Protein AF-A0AAN8CN29-F1 (afdb_monomer_lite)

Foldseek 3Di:
DPPDDDDDDDPPDPVVVVVVVVCVVCVVVVVNVVCVVCVVCCCVVVPDLVVDQDALVVVVVPDDADDPPPPVPPDPDDPVLSVVLVVLVSVCSNPDDSVLNSLLQQFDDPVVVSDDDADSPDPDSVVSNVVSVVRSVPPPDDPDPD

Structure (mmCIF, N/CA/C/O backbone):
data_AF-A0AAN8CN29-F1
#
_entry.id   AF-A0AAN8CN29-F1
#
loop_
_atom_site.group_PDB
_atom_site.id
_atom_site.type_symbol
_atom_site.label_atom_id
_atom_site.label_alt_id
_atom_site.label_comp_id
_atom_site.label_asym_id
_atom_site.label_entity_id
_atom_site.label_seq_id
_atom_site.pdbx_PDB_ins_code
_atom_site.Cartn_x
_atom_site.Cartn_y
_atom_site.Cartn_z
_atom_site.occupancy
_atom_site.B_iso_or_equiv
_atom_site.auth_seq_id
_atom_site.auth_comp_id
_atom_site.auth_asym_id
_atom_site.auth_atom_id
_atom_site.pdbx_PDB_model_num
ATOM 1 N N . MET A 1 1 ? -19.596 -10.983 19.991 1.00 37.12 1 MET A N 1
ATOM 2 C CA . MET A 1 1 ? -18.125 -10.847 19.898 1.00 37.12 1 MET A CA 1
ATOM 3 C C . MET A 1 1 ? -17.535 -10.838 21.300 1.00 37.12 1 MET A C 1
ATOM 5 O O . MET A 1 1 ? -17.652 -9.850 22.012 1.00 37.12 1 MET A O 1
ATOM 9 N N . ALA A 1 2 ? -16.979 -11.973 21.717 1.00 40.22 2 ALA A N 1
ATOM 10 C CA . ALA A 1 2 ? -16.449 -12.216 23.054 1.00 40.22 2 ALA A CA 1
ATOM 11 C C . ALA A 1 2 ? -14.965 -11.824 23.139 1.00 40.22 2 ALA A C 1
ATOM 13 O O . ALA A 1 2 ? -14.101 -12.690 23.153 1.00 40.22 2 ALA A O 1
ATOM 14 N N . PHE A 1 3 ? -14.655 -10.525 23.173 1.00 42.78 3 PHE A N 1
ATOM 15 C CA . PHE A 1 3 ? -13.258 -10.081 23.316 1.00 42.78 3 PHE A CA 1
ATOM 16 C C . PHE A 1 3 ? -12.831 -9.733 24.746 1.00 42.78 3 PHE A C 1
ATOM 18 O O . PHE A 1 3 ? -11.672 -9.396 24.953 1.00 42.78 3 PHE A O 1
ATOM 25 N N . LEU A 1 4 ? -13.708 -9.847 25.751 1.00 49.03 4 LEU A N 1
ATOM 26 C CA . LEU A 1 4 ? -13.351 -9.552 27.148 1.00 49.03 4 LEU A CA 1
ATOM 27 C C . LEU A 1 4 ? -14.098 -10.434 28.169 1.00 49.03 4 LEU A C 1
ATOM 29 O O . LEU A 1 4 ? -14.540 -9.933 29.202 1.00 49.03 4 LEU A O 1
ATOM 33 N N . GLN A 1 5 ? -14.249 -11.740 27.923 1.00 45.16 5 GLN A N 1
ATOM 34 C CA . GLN A 1 5 ? -14.699 -12.656 28.981 1.00 45.16 5 GLN A CA 1
ATOM 35 C C . GLN A 1 5 ? -13.486 -13.358 29.611 1.00 45.16 5 GLN A C 1
ATOM 37 O O . GLN A 1 5 ? -12.790 -14.120 28.954 1.00 45.16 5 GLN A O 1
ATOM 42 N N . ASN A 1 6 ? -13.243 -13.020 30.881 1.00 52.53 6 ASN A N 1
ATOM 43 C CA . ASN A 1 6 ? -12.412 -13.683 31.891 1.00 52.53 6 ASN A CA 1
ATOM 44 C C . ASN A 1 6 ? -11.545 -14.879 31.450 1.00 52.53 6 ASN A C 1
ATOM 46 O O . ASN A 1 6 ? -12.058 -15.972 31.243 1.00 52.53 6 ASN A O 1
ATOM 50 N N . SER A 1 7 ? -10.221 -14.729 31.564 1.00 39.28 7 SER A N 1
ATOM 51 C CA . SER A 1 7 ? -9.359 -15.854 31.947 1.00 39.28 7 SER A CA 1
ATOM 52 C C . SER A 1 7 ? -8.495 -15.464 33.138 1.00 39.28 7 SER A C 1
ATOM 54 O O . SER A 1 7 ? -8.001 -14.339 33.219 1.00 39.28 7 SER A O 1
ATOM 56 N N . ALA A 1 8 ? -8.440 -16.348 34.131 1.00 54.53 8 ALA A N 1
ATOM 57 C CA . ALA A 1 8 ? -7.734 -16.217 35.392 1.00 54.53 8 ALA A CA 1
ATOM 58 C C . ALA A 1 8 ? -6.431 -16.989 35.373 1.00 54.53 8 ALA A C 1
ATOM 60 O O . ALA A 1 8 ? -6.470 -18.198 35.490 1.00 54.53 8 ALA A O 1
ATOM 61 N N . ASP A 1 9 ? -5.309 -16.266 35.291 1.00 45.69 9 ASP A N 1
ATOM 62 C CA . ASP A 1 9 ? -4.054 -16.706 35.893 1.00 45.69 9 ASP A CA 1
ATOM 63 C C . ASP A 1 9 ? -3.090 -15.521 36.138 1.00 45.69 9 ASP A C 1
ATOM 65 O O . ASP A 1 9 ? -3.242 -14.453 35.540 1.00 45.69 9 ASP A O 1
ATOM 69 N N . GLY A 1 10 ? -2.173 -15.677 37.092 1.00 44.81 10 GLY A N 1
ATOM 70 C CA . GLY A 1 10 ? -1.495 -14.685 37.952 1.00 44.81 10 GLY A CA 1
ATOM 71 C C . GLY A 1 10 ? -0.702 -13.484 37.386 1.00 44.81 10 GLY A C 1
ATOM 72 O O . GLY A 1 10 ? 0.142 -12.956 38.101 1.00 44.81 10 GLY A O 1
ATOM 73 N N . GLY A 1 11 ? -0.980 -12.964 36.182 1.00 50.53 11 GLY A N 1
ATOM 74 C CA . GLY A 1 11 ? -0.356 -11.742 35.611 1.00 50.53 11 GLY A CA 1
ATOM 75 C C . GLY A 1 11 ? -1.227 -10.464 35.632 1.00 50.53 11 GLY A C 1
ATOM 76 O O .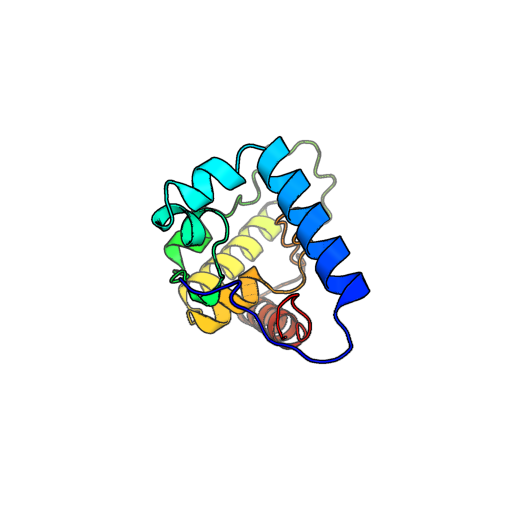 GLY A 1 11 ? -0.878 -9.430 35.060 1.00 50.53 11 GLY A O 1
ATOM 77 N N . LYS A 1 12 ? -2.406 -10.521 36.263 1.00 58.88 12 LYS A N 1
ATOM 78 C CA . LYS A 1 12 ? -3.576 -9.658 35.990 1.00 58.88 12 LYS A CA 1
ATOM 79 C C . LYS A 1 12 ? -3.517 -8.181 36.397 1.00 58.88 12 LYS A C 1
ATOM 81 O O . LYS A 1 12 ? -4.315 -7.397 35.885 1.00 58.88 12 LYS A O 1
ATOM 86 N N . GLY A 1 13 ? -2.640 -7.762 37.308 1.00 66.12 13 GLY A N 1
ATOM 87 C CA . GLY A 1 13 ? -2.698 -6.406 37.881 1.00 66.12 13 GLY A CA 1
ATOM 88 C C . GLY A 1 13 ? -2.371 -5.289 36.880 1.00 66.12 13 GLY A C 1
ATOM 89 O O . GLY A 1 13 ? -3.097 -4.297 36.790 1.00 66.12 13 GLY A O 1
ATOM 90 N N . ARG A 1 14 ? -1.291 -5.455 36.106 1.00 76.81 14 ARG A N 1
ATOM 91 C CA . ARG A 1 14 ? -0.783 -4.439 35.168 1.00 76.81 14 ARG A CA 1
ATOM 92 C C . ARG A 1 14 ? -1.643 -4.345 33.909 1.00 76.81 14 ARG A C 1
ATOM 94 O O . ARG A 1 14 ? -2.100 -3.254 33.574 1.00 76.81 14 ARG A O 1
ATOM 101 N N . THR A 1 15 ? -1.952 -5.483 33.293 1.00 85.12 15 THR A N 1
ATOM 102 C CA . THR A 1 15 ? -2.806 -5.556 32.099 1.00 85.12 15 THR A CA 1
ATOM 103 C C . THR A 1 15 ? -4.205 -5.009 32.377 1.00 85.12 15 THR A C 1
ATOM 105 O O . THR A 1 15 ? -4.736 -4.236 31.588 1.00 85.12 15 THR A O 1
ATOM 108 N N . MET A 1 16 ? -4.788 -5.300 33.546 1.00 82.19 16 MET A N 1
ATOM 109 C CA . MET A 1 16 ? -6.101 -4.761 33.917 1.00 82.19 16 MET A CA 1
ATOM 110 C C . MET A 1 16 ? -6.085 -3.235 34.084 1.00 82.19 16 MET A C 1
ATOM 112 O O . MET A 1 16 ? -7.039 -2.560 33.695 1.00 82.19 16 MET A O 1
ATOM 116 N N . ARG A 1 17 ? -5.005 -2.664 34.639 1.00 85.31 17 ARG A N 1
ATOM 117 C CA . ARG A 1 17 ? -4.836 -1.203 34.716 1.00 85.31 17 ARG A CA 1
ATOM 118 C C . ARG A 1 17 ? -4.710 -0.586 33.320 1.00 85.31 17 ARG A C 1
ATOM 120 O O . ARG A 1 17 ? -5.363 0.419 33.062 1.00 85.31 17 ARG A O 1
ATOM 127 N N . GLN A 1 18 ? -3.949 -1.210 32.418 1.00 89.00 18 GLN A N 1
ATOM 128 C CA . GLN A 1 18 ? -3.807 -0.763 31.025 1.00 89.00 18 GLN A CA 1
ATOM 129 C C . GLN A 1 18 ? -5.143 -0.809 30.273 1.00 89.00 18 GLN A C 1
ATOM 131 O O . GLN A 1 18 ? -5.533 0.183 29.666 1.00 89.00 18 GLN A O 1
ATOM 136 N N . ILE A 1 19 ? -5.902 -1.902 30.396 1.00 88.25 19 ILE A N 1
ATOM 137 C CA . ILE A 1 19 ? -7.236 -2.032 29.789 1.00 88.25 19 ILE A CA 1
ATOM 138 C C . ILE A 1 19 ? -8.181 -0.940 30.306 1.00 88.25 19 ILE A C 1
ATOM 140 O O . ILE A 1 19 ? -8.913 -0.331 29.527 1.00 88.25 19 ILE A O 1
ATOM 144 N N . LYS A 1 20 ? -8.157 -0.653 31.615 1.00 89.62 20 LYS A N 1
ATOM 145 C CA . LYS A 1 20 ? -8.960 0.433 32.198 1.00 89.62 20 LYS A CA 1
ATOM 146 C C . LYS A 1 20 ? -8.585 1.800 31.619 1.00 89.62 20 LYS A C 1
ATOM 148 O O . LYS A 1 20 ? -9.490 2.578 31.333 1.00 89.62 20 LYS A O 1
ATOM 153 N N . GLN A 1 21 ? -7.294 2.074 31.421 1.00 91.12 21 GLN A N 1
ATOM 154 C CA . GLN A 1 21 ? -6.823 3.328 30.821 1.00 91.12 21 GLN A CA 1
ATOM 155 C C . GLN A 1 21 ? -7.223 3.453 29.347 1.00 91.12 21 GLN A C 1
ATOM 157 O O . GLN A 1 21 ? -7.799 4.466 28.965 1.00 91.12 21 GLN A O 1
ATOM 162 N N . ILE A 1 22 ? -7.040 2.400 28.544 1.00 90.00 22 ILE A N 1
ATOM 163 C CA . ILE A 1 22 ? -7.478 2.379 27.138 1.00 90.00 22 ILE A CA 1
ATOM 164 C C . ILE A 1 22 ? -8.989 2.622 27.047 1.00 90.00 22 ILE A C 1
ATOM 166 O O . ILE A 1 22 ? -9.449 3.457 26.272 1.00 90.00 22 ILE A O 1
ATOM 170 N N . ARG A 1 23 ? -9.780 1.948 27.892 1.00 89.12 23 ARG A N 1
ATOM 171 C CA . ARG A 1 23 ? -11.236 2.135 27.930 1.00 89.12 23 ARG A CA 1
ATOM 172 C C . ARG A 1 23 ? -11.636 3.550 28.349 1.00 89.12 23 ARG A C 1
ATOM 174 O O . ARG A 1 23 ? -12.671 4.024 27.893 1.00 89.12 23 ARG A O 1
ATOM 181 N N . LYS A 1 24 ? -10.863 4.208 29.220 1.00 92.12 24 LYS A N 1
ATOM 182 C CA . LYS A 1 24 ? -11.085 5.614 29.579 1.00 92.12 24 LYS A CA 1
ATOM 183 C C . LYS A 1 24 ? -10.861 6.513 28.362 1.00 92.12 24 LYS A C 1
ATOM 185 O O . LYS A 1 24 ? -11.779 7.240 28.006 1.00 92.12 24 LYS A O 1
ATOM 190 N N . GLY A 1 25 ? -9.726 6.367 27.675 1.00 92.56 25 GLY A N 1
ATOM 191 C CA . GLY A 1 25 ? -9.415 7.145 26.470 1.00 92.56 25 GLY A CA 1
ATOM 192 C C . GLY A 1 25 ? -10.455 6.969 25.360 1.00 92.56 25 GLY A C 1
ATOM 193 O O . GLY A 1 25 ? -10.938 7.948 24.811 1.00 92.56 25 GLY A O 1
ATOM 194 N N . LEU A 1 26 ? -10.904 5.734 25.100 1.00 90.94 26 LEU A N 1
ATOM 195 C CA . LEU A 1 26 ? -11.959 5.479 24.107 1.00 90.94 26 LEU A CA 1
ATOM 196 C C . LEU A 1 26 ? -13.310 6.111 24.473 1.00 90.94 26 LEU A C 1
ATOM 198 O O . LEU A 1 26 ? -14.110 6.398 23.588 1.00 90.94 26 LEU A O 1
ATOM 202 N N . LYS A 1 27 ? -13.613 6.276 25.766 1.00 90.56 27 LYS A N 1
ATOM 203 C CA . LYS A 1 27 ? -14.834 6.967 26.203 1.00 90.56 27 LYS A CA 1
ATOM 204 C C . LYS A 1 27 ? -14.713 8.477 26.031 1.00 90.56 27 LYS A C 1
ATOM 206 O O . LYS A 1 27 ? -15.691 9.098 25.642 1.00 90.56 27 LYS A O 1
ATOM 211 N N . GLU A 1 28 ? -13.538 9.037 26.312 1.00 93.44 28 GLU A N 1
ATOM 212 C CA . GLU A 1 28 ? -13.248 10.469 26.149 1.00 93.44 28 GLU A CA 1
ATOM 213 C C . GLU A 1 28 ? -13.307 10.904 24.679 1.00 93.44 28 GLU A C 1
ATOM 215 O O . GLU A 1 28 ? -13.730 12.018 24.399 1.00 93.44 28 GLU A O 1
ATOM 220 N N . THR A 1 29 ? -12.955 10.019 23.741 1.00 90.25 29 THR A N 1
ATOM 221 C CA . THR A 1 29 ? -13.045 10.276 22.294 1.00 90.25 29 THR A CA 1
ATOM 222 C C . THR A 1 29 ? -14.386 9.875 21.674 1.00 90.25 29 THR A C 1
ATOM 224 O O . THR A 1 29 ? -14.505 9.854 20.454 1.00 90.25 29 THR A O 1
ATOM 227 N N . GLU A 1 30 ? -15.373 9.475 22.486 1.00 87.62 30 GLU A N 1
ATOM 228 C CA . GLU A 1 30 ? -16.689 8.945 22.073 1.00 87.62 30 GLU A CA 1
ATOM 229 C C . GLU A 1 30 ? -16.658 7.669 21.205 1.00 87.62 30 GLU A C 1
ATOM 231 O O . GLU A 1 30 ? -17.690 7.031 20.980 1.00 87.62 30 GLU A O 1
ATOM 236 N N . VAL A 1 31 ? -15.470 7.198 20.814 1.00 87.81 31 VAL A N 1
ATOM 237 C CA . VAL A 1 31 ? -15.257 5.971 20.039 1.00 87.81 31 VAL A CA 1
ATOM 238 C C . VAL A 1 31 ? -15.859 4.759 20.756 1.00 87.81 31 VAL A C 1
ATOM 240 O O . VAL A 1 31 ? -16.417 3.874 20.119 1.00 87.81 31 VAL A O 1
ATOM 243 N N . PHE A 1 32 ? -15.833 4.713 22.091 1.00 86.50 32 PHE A N 1
ATOM 244 C CA . PHE A 1 32 ? -16.441 3.620 22.855 1.00 86.50 32 PHE A CA 1
ATOM 245 C C . PHE A 1 32 ? -17.959 3.505 22.627 1.00 86.50 32 PHE A C 1
ATOM 247 O O . PHE A 1 32 ? -18.462 2.390 22.492 1.00 86.50 32 PHE A O 1
ATOM 254 N N . GLN A 1 33 ? -18.693 4.623 22.571 1.00 87.06 33 GLN A N 1
ATOM 255 C CA . GLN A 1 33 ? -20.139 4.631 22.290 1.00 87.06 33 GLN A CA 1
ATOM 256 C C . GLN A 1 33 ? -20.400 4.132 20.865 1.00 87.06 33 GLN A C 1
ATOM 258 O O . GLN A 1 33 ? -21.245 3.266 20.653 1.00 87.06 33 GLN A O 1
ATOM 263 N N . LEU A 1 34 ? -19.602 4.610 19.907 1.00 87.00 34 LEU A N 1
ATOM 264 C CA . LEU A 1 34 ? -19.696 4.209 18.507 1.00 87.00 34 LEU A CA 1
ATOM 265 C C . LEU A 1 34 ? -19.432 2.706 18.317 1.00 87.00 34 LEU A C 1
ATOM 267 O O . LEU A 1 34 ? -20.246 2.015 17.716 1.00 87.00 34 LEU A O 1
ATOM 271 N N . LEU A 1 35 ? -18.351 2.170 18.891 1.00 87.19 35 LEU A N 1
ATOM 272 C CA . LEU A 1 35 ? -17.998 0.749 18.766 1.00 87.19 35 LEU A CA 1
ATOM 273 C C . LEU A 1 35 ? -18.987 -0.180 19.486 1.00 87.19 35 LEU A C 1
ATOM 275 O O . LEU A 1 35 ? -19.185 -1.315 19.057 1.00 87.19 35 LEU A O 1
ATOM 279 N N . THR A 1 36 ? -19.585 0.269 20.595 1.00 85.19 36 THR A N 1
ATOM 280 C CA . THR A 1 36 ? -20.570 -0.532 21.346 1.00 85.19 36 THR A CA 1
ATOM 281 C C . THR A 1 36 ? -21.966 -0.477 20.734 1.00 85.19 36 THR A C 1
ATOM 283 O O . THR A 1 36 ? -22.653 -1.496 20.732 1.00 85.19 36 THR A O 1
ATOM 286 N N . GLY A 1 37 ? -22.375 0.672 20.192 1.00 86.88 37 GLY A N 1
ATOM 287 C CA . GLY A 1 37 ? -23.651 0.837 19.497 1.00 86.88 37 GLY A CA 1
ATOM 288 C C . GLY A 1 37 ? -23.648 0.270 18.077 1.00 86.88 37 GLY A C 1
ATOM 289 O O . GLY A 1 37 ? -24.702 -0.102 17.568 1.00 86.88 37 GLY A O 1
ATOM 290 N N . ARG A 1 38 ? -22.473 0.179 17.443 1.00 88.19 38 ARG A N 1
ATOM 291 C CA . ARG A 1 38 ? -22.300 -0.264 16.056 1.00 88.19 38 ARG A CA 1
ATOM 292 C C . ARG A 1 38 ? -21.087 -1.176 15.900 1.00 88.19 38 ARG A C 1
ATOM 294 O O . ARG A 1 38 ? -20.006 -0.761 15.497 1.00 88.19 38 ARG A O 1
ATOM 301 N N . ALA A 1 39 ? -21.264 -2.461 16.198 1.00 83.31 39 ALA A N 1
ATOM 302 C CA . ALA A 1 39 ? -20.192 -3.446 16.031 1.00 83.31 39 ALA A CA 1
ATOM 303 C C . ALA A 1 39 ? -19.719 -3.584 14.565 1.00 83.31 39 ALA A C 1
ATOM 305 O O . ALA A 1 39 ? -18.583 -3.988 14.319 1.00 83.31 39 ALA A O 1
ATOM 306 N N . ASP A 1 40 ? -20.564 -3.214 13.599 1.00 86.00 40 ASP A N 1
ATOM 307 C CA . ASP A 1 40 ? -20.262 -3.167 12.165 1.00 86.00 40 ASP A CA 1
ATOM 308 C C . ASP A 1 40 ? -19.175 -2.145 11.801 1.00 86.00 40 ASP A C 1
ATOM 310 O O . ASP A 1 40 ? -18.498 -2.321 10.792 1.00 86.00 40 ASP A O 1
ATOM 314 N N . VAL A 1 41 ? -18.950 -1.114 12.624 1.00 86.50 41 VAL A N 1
ATOM 315 C CA . VAL A 1 41 ? -17.901 -0.115 12.360 1.00 86.50 41 VAL A CA 1
ATOM 316 C C . VAL A 1 41 ? -16.521 -0.565 12.827 1.00 86.50 41 VAL A C 1
ATOM 318 O O . VAL A 1 41 ? -15.525 0.028 12.427 1.00 86.50 41 VAL A O 1
ATOM 321 N N . VAL A 1 42 ? -16.423 -1.616 13.650 1.00 84.38 42 VAL A N 1
ATOM 322 C CA . VAL A 1 42 ? -15.140 -2.077 14.206 1.00 84.38 42 VAL A CA 1
ATOM 323 C C . VAL A 1 42 ? -14.142 -2.438 13.094 1.00 84.38 42 VAL A C 1
ATOM 325 O O . VAL A 1 42 ? -13.015 -1.950 13.156 1.00 84.38 42 VAL A O 1
ATOM 328 N N . PRO A 1 43 ? -14.512 -3.208 12.049 1.00 81.25 43 PRO A N 1
ATOM 329 C CA . PRO A 1 43 ? -13.602 -3.505 10.942 1.00 81.25 43 PRO A CA 1
ATOM 330 C C . PRO A 1 43 ? -13.304 -2.293 10.048 1.00 81.25 43 PRO A C 1
ATOM 332 O O . PRO A 1 43 ? -12.308 -2.309 9.336 1.00 81.25 43 PRO A O 1
ATOM 335 N N . MET A 1 44 ? -14.150 -1.256 10.073 1.00 79.75 44 MET A N 1
ATOM 336 C CA . MET A 1 44 ? -13.959 -0.021 9.305 1.00 79.75 44 MET A CA 1
ATOM 337 C C . MET A 1 44 ? -13.030 0.966 10.027 1.00 79.75 44 MET A C 1
ATOM 339 O O . MET A 1 44 ? -12.197 1.593 9.387 1.00 79.75 44 MET A O 1
ATOM 343 N N . MET A 1 45 ? -13.154 1.095 11.353 1.00 81.00 45 MET A N 1
ATOM 344 C CA . MET A 1 45 ? -12.299 1.961 12.177 1.00 81.00 45 MET A CA 1
ATOM 345 C C . MET A 1 45 ? -10.936 1.332 12.468 1.00 81.00 45 MET A C 1
ATOM 347 O O . MET A 1 45 ? -9.946 2.046 12.599 1.00 81.00 45 MET A O 1
ATOM 351 N N . PHE A 1 46 ? -10.878 0.002 12.566 1.00 82.25 46 PHE A N 1
ATOM 352 C CA . PHE A 1 46 ? -9.644 -0.754 12.775 1.00 82.25 46 PHE A CA 1
ATOM 353 C C . PHE A 1 46 ? -9.450 -1.768 11.642 1.00 82.25 46 PHE A C 1
ATOM 355 O O . PHE A 1 46 ? -9.500 -2.984 11.880 1.00 82.25 46 PHE A O 1
ATOM 362 N N . PRO A 1 47 ? -9.265 -1.288 10.399 1.00 72.75 47 PRO A N 1
ATOM 363 C CA . PRO A 1 47 ? -9.096 -2.157 9.253 1.00 72.75 47 PRO A CA 1
ATOM 364 C C . PRO A 1 47 ? -7.825 -2.976 9.431 1.00 72.75 47 PRO A C 1
ATOM 366 O O . PRO A 1 47 ? -6.729 -2.456 9.639 1.00 72.75 47 PRO A O 1
ATOM 369 N N . ARG A 1 48 ? -7.975 -4.297 9.361 1.00 69.50 48 ARG A N 1
ATOM 370 C CA . ARG A 1 48 ? -6.828 -5.197 9.284 1.00 69.50 48 ARG A CA 1
ATOM 371 C C . ARG A 1 48 ? -6.424 -5.297 7.830 1.00 69.50 48 ARG A C 1
ATOM 373 O O . ARG A 1 48 ? -7.262 -5.587 6.981 1.00 69.50 48 ARG A O 1
ATOM 380 N N . LEU A 1 49 ? -5.135 -5.163 7.553 1.00 65.12 49 LEU A N 1
ATOM 381 C CA . LEU A 1 49 ? -4.610 -5.321 6.198 1.00 65.12 49 LEU A CA 1
ATOM 382 C C . LEU A 1 49 ? -4.928 -6.707 5.593 1.00 65.12 49 LEU A C 1
ATOM 384 O O . LEU A 1 49 ? -5.014 -6.855 4.379 1.00 65.12 49 LEU A O 1
ATOM 388 N N . SER A 1 50 ? -5.150 -7.732 6.427 1.00 62.72 50 SER A N 1
ATOM 389 C CA . SER A 1 50 ? -5.590 -9.063 5.985 1.00 62.72 50 SER A CA 1
ATOM 390 C C . SER A 1 50 ? -7.068 -9.151 5.584 1.00 62.72 50 SER A C 1
ATOM 392 O O . SER A 1 50 ? -7.438 -10.115 4.919 1.00 62.72 50 SER 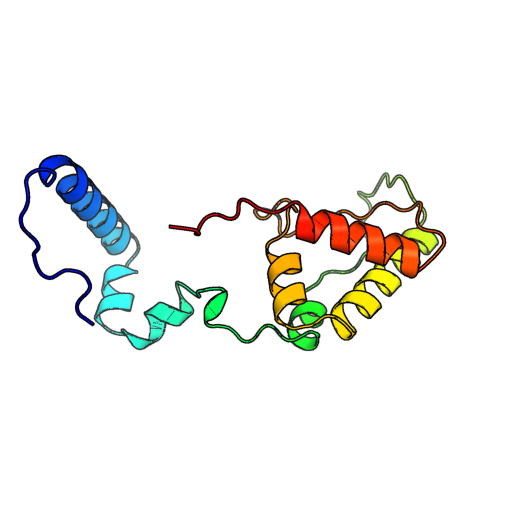A O 1
ATOM 394 N N . ALA A 1 51 ? -7.906 -8.186 5.977 1.00 54.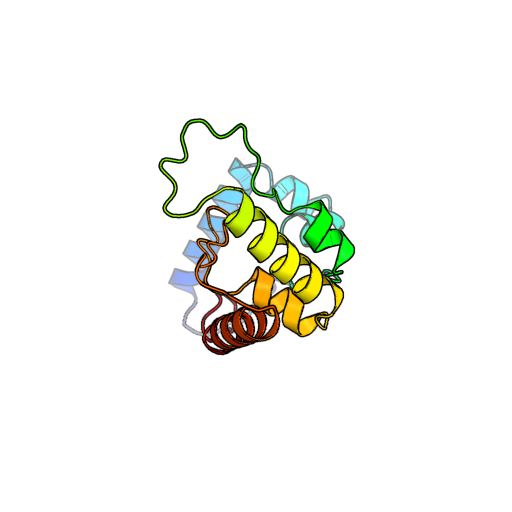41 51 ALA A N 1
ATOM 395 C CA . ALA A 1 51 ? -9.345 -8.182 5.708 1.00 54.41 51 ALA A CA 1
ATOM 396 C C . ALA A 1 51 ? -9.718 -7.427 4.420 1.00 54.41 51 ALA A C 1
ATOM 398 O O . ALA A 1 51 ? -10.774 -7.690 3.846 1.00 54.41 51 ALA A O 1
ATOM 399 N N . THR A 1 52 ? -8.861 -6.519 3.947 1.00 61.00 52 THR A N 1
ATOM 400 C CA . THR A 1 52 ? -9.111 -5.723 2.739 1.00 61.00 52 THR A CA 1
ATOM 401 C C . THR A 1 52 ? -8.450 -6.376 1.528 1.00 61.00 52 THR A C 1
ATOM 403 O O . THR A 1 52 ? -7.241 -6.612 1.517 1.00 61.00 52 THR A O 1
ATOM 406 N N . ALA A 1 53 ? -9.229 -6.655 0.480 1.00 63.56 53 ALA A N 1
ATOM 407 C CA . ALA A 1 53 ? -8.680 -7.067 -0.806 1.00 63.56 53 ALA A CA 1
ATOM 408 C C . ALA A 1 53 ? -7.877 -5.899 -1.404 1.00 63.56 53 ALA A C 1
ATOM 410 O O . ALA A 1 53 ? -8.448 -4.908 -1.853 1.00 63.56 53 ALA A O 1
ATOM 411 N N . CYS A 1 54 ? -6.548 -5.994 -1.375 1.00 73.06 54 CYS A N 1
ATOM 412 C CA . CYS A 1 54 ? -5.679 -5.013 -2.011 1.00 73.06 54 CYS A CA 1
ATOM 413 C C . CYS A 1 54 ? -5.664 -5.268 -3.521 1.00 73.06 54 CYS A C 1
ATOM 415 O O . 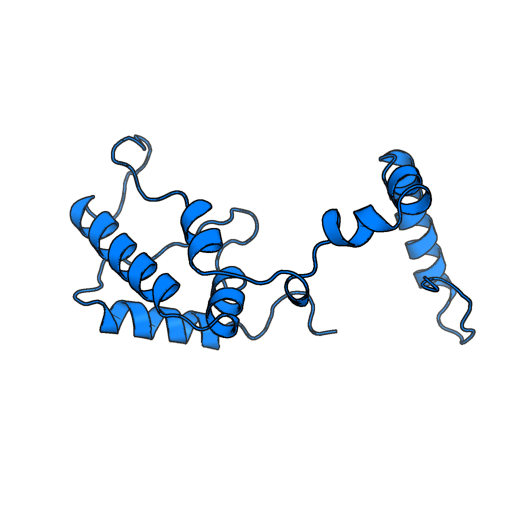CYS A 1 54 ? -5.131 -6.287 -3.966 1.00 73.06 54 CYS A O 1
ATOM 417 N N . SER A 1 55 ? -6.262 -4.363 -4.296 1.00 84.81 55 SER A N 1
ATOM 418 C CA . SER A 1 55 ? -6.225 -4.410 -5.760 1.00 84.81 55 SER A CA 1
ATOM 419 C C . SER A 1 55 ? -5.205 -3.410 -6.304 1.00 84.81 55 SER A C 1
ATOM 421 O O . SER A 1 55 ? -5.010 -2.348 -5.709 1.00 84.81 55 SER A O 1
ATOM 423 N N . ALA A 1 56 ? -4.580 -3.729 -7.442 1.00 86.75 56 ALA A N 1
ATOM 424 C CA . ALA A 1 56 ? -3.664 -2.818 -8.131 1.00 86.75 56 ALA A CA 1
ATOM 425 C C . ALA A 1 56 ? -4.338 -1.471 -8.430 1.00 86.75 56 ALA A C 1
ATOM 427 O O . ALA A 1 56 ? -3.782 -0.420 -8.136 1.00 86.75 56 ALA A O 1
ATOM 428 N N . LYS A 1 57 ? -5.590 -1.509 -8.905 1.00 87.06 57 LYS A N 1
ATOM 429 C CA . LYS A 1 57 ? -6.388 -0.313 -9.194 1.00 87.06 57 LYS A CA 1
ATOM 430 C C . LYS A 1 57 ? -6.547 0.584 -7.966 1.00 87.06 57 LYS A C 1
ATOM 432 O O . LYS A 1 57 ? -6.240 1.765 -8.028 1.00 87.06 57 LYS A O 1
ATOM 437 N N . THR A 1 58 ? -6.970 0.010 -6.840 1.00 85.06 58 THR A N 1
ATOM 438 C CA . THR A 1 58 ? -7.135 0.764 -5.590 1.00 85.06 58 THR A CA 1
ATOM 439 C C . THR A 1 58 ? -5.813 1.367 -5.122 1.00 85.06 58 THR A C 1
ATOM 441 O O . THR A 1 58 ? -5.802 2.496 -4.654 1.00 85.06 58 THR A O 1
ATOM 444 N N . ALA A 1 59 ? -4.698 0.643 -5.253 1.00 84.94 59 ALA A N 1
ATOM 445 C CA . ALA A 1 59 ? -3.390 1.179 -4.890 1.00 84.94 59 ALA A CA 1
ATOM 446 C C . ALA A 1 59 ? -3.009 2.380 -5.772 1.00 84.94 59 ALA A C 1
ATOM 448 O O . ALA A 1 59 ? -2.630 3.420 -5.244 1.00 84.94 59 ALA A O 1
ATOM 449 N N . LEU A 1 60 ? -3.164 2.264 -7.094 1.00 89.62 60 LEU A N 1
ATOM 450 C CA . LEU A 1 60 ? -2.835 3.328 -8.048 1.00 89.62 60 LEU A CA 1
ATOM 451 C C . LEU A 1 60 ? -3.694 4.586 -7.865 1.00 89.62 60 LEU A C 1
ATOM 453 O O . LEU A 1 60 ? -3.160 5.689 -7.966 1.00 89.62 60 LEU A O 1
ATOM 457 N N . ASP A 1 61 ? -4.984 4.422 -7.558 1.00 87.69 61 ASP A N 1
ATOM 458 C CA . ASP A 1 61 ? -5.933 5.529 -7.357 1.00 87.69 61 ASP A CA 1
ATOM 459 C C . ASP A 1 61 ? -5.589 6.400 -6.132 1.00 87.69 61 ASP A C 1
ATOM 461 O O . ASP A 1 61 ? -6.018 7.550 -6.046 1.00 87.69 61 ASP A O 1
ATOM 465 N N . HIS A 1 62 ? -4.826 5.866 -5.175 1.00 83.31 62 HIS A N 1
ATOM 466 C CA . HIS A 1 62 ? -4.466 6.558 -3.935 1.00 83.31 62 HIS A CA 1
ATOM 467 C C . HIS A 1 62 ? -3.022 7.077 -3.904 1.00 83.31 62 HIS A C 1
ATOM 469 O O . HIS A 1 62 ? -2.642 7.719 -2.925 1.00 83.31 62 HIS A O 1
ATOM 475 N N . ILE A 1 63 ? -2.216 6.814 -4.938 1.00 87.38 63 ILE A N 1
ATOM 476 C CA . ILE A 1 63 ? -0.840 7.317 -5.019 1.00 87.38 63 ILE A CA 1
ATOM 477 C C . ILE A 1 63 ? -0.845 8.725 -5.614 1.00 87.38 63 ILE A C 1
ATOM 479 O O . ILE A 1 63 ? -1.313 8.944 -6.733 1.00 87.38 63 ILE A O 1
ATOM 483 N N . GLU A 1 64 ? -0.253 9.666 -4.884 1.00 86.81 64 GLU A N 1
ATOM 484 C CA . GLU A 1 64 ? 0.127 10.963 -5.432 1.00 86.81 64 GLU A CA 1
ATOM 485 C C . GLU A 1 64 ? 1.441 10.814 -6.210 1.00 86.81 64 GLU A C 1
ATOM 487 O O . GLU A 1 64 ? 2.468 10.399 -5.670 1.00 86.81 64 GLU A O 1
ATOM 492 N N . TRP A 1 65 ? 1.390 11.097 -7.510 1.00 87.31 65 TRP A N 1
ATOM 493 C CA . TRP A 1 65 ? 2.532 10.974 -8.415 1.00 87.31 65 TRP A CA 1
ATOM 494 C C . TRP A 1 65 ? 3.300 12.298 -8.496 1.00 87.31 65 TRP A C 1
ATOM 496 O O . TRP A 1 65 ? 2.690 13.354 -8.327 1.00 87.31 65 TRP A O 1
ATOM 506 N N . PRO A 1 66 ? 4.613 12.269 -8.789 1.00 80.50 66 PRO A N 1
ATOM 507 C CA . PRO A 1 66 ? 5.394 13.491 -8.950 1.00 80.50 66 PRO A CA 1
ATOM 508 C C . PRO A 1 66 ? 4.768 14.410 -10.014 1.00 80.50 66 PRO A C 1
ATOM 510 O O . PRO A 1 66 ? 4.439 13.965 -11.114 1.00 80.50 66 PRO A O 1
ATOM 513 N N . LEU A 1 67 ? 4.599 15.689 -9.666 1.00 68.81 67 LEU A N 1
ATOM 514 C CA . LEU A 1 67 ? 4.035 16.748 -10.508 1.00 68.81 67 LEU A CA 1
ATOM 515 C C . LEU A 1 67 ? 5.056 17.881 -10.661 1.00 68.81 67 LEU A C 1
ATOM 517 O O . LEU A 1 67 ? 5.790 18.186 -9.726 1.00 68.81 67 LEU A O 1
ATOM 521 N N . GLU A 1 68 ? 5.045 18.573 -11.805 1.00 57.44 68 GLU A N 1
ATOM 522 C CA . GLU A 1 68 ? 5.970 19.689 -12.091 1.00 57.44 68 GLU A CA 1
ATOM 523 C C . GLU A 1 68 ? 5.827 20.912 -11.171 1.00 57.44 68 GLU A C 1
ATOM 525 O O . GLU A 1 68 ? 6.655 21.815 -11.212 1.00 57.44 68 GLU A O 1
ATOM 530 N N . LEU A 1 69 ? 4.786 20.958 -10.337 1.00 49.56 69 LEU A N 1
ATOM 531 C CA . LEU A 1 69 ? 4.405 22.146 -9.574 1.00 49.56 69 LEU A CA 1
ATOM 532 C C . LEU A 1 69 ? 4.889 22.151 -8.119 1.00 49.56 69 LEU A C 1
ATOM 534 O O . LEU A 1 69 ? 4.614 23.118 -7.408 1.00 49.56 69 LEU A O 1
ATOM 538 N N . SER A 1 70 ? 5.597 21.120 -7.645 1.00 53.16 70 SER A N 1
ATOM 539 C CA . SER A 1 70 ? 6.180 21.161 -6.300 1.00 53.16 70 SER A CA 1
ATOM 540 C C . SER A 1 70 ? 7.430 22.044 -6.308 1.00 53.16 70 SER A C 1
ATOM 542 O O . SER A 1 70 ? 8.547 21.572 -6.496 1.00 53.16 70 SER A O 1
ATOM 544 N N . SER A 1 71 ? 7.232 23.346 -6.097 1.00 47.62 71 SER A N 1
ATOM 545 C CA . SER A 1 71 ? 8.275 24.384 -6.065 1.00 47.62 71 SER A CA 1
ATOM 546 C C . SER A 1 71 ? 9.293 24.249 -4.923 1.00 47.62 71 SER A C 1
ATOM 548 O O . SER A 1 71 ? 10.150 25.113 -4.782 1.00 47.62 71 SER A O 1
ATOM 550 N N . ASP A 1 72 ? 9.172 23.210 -4.098 1.00 55.81 72 ASP A N 1
ATOM 551 C CA . ASP A 1 72 ? 10.052 22.904 -2.962 1.00 55.81 72 ASP A CA 1
ATOM 552 C C . ASP A 1 72 ? 11.022 21.742 -3.272 1.00 55.81 72 ASP A C 1
ATOM 554 O O . ASP A 1 72 ? 11.767 21.274 -2.414 1.00 55.81 72 ASP A O 1
ATOM 558 N N . ASP A 1 73 ? 10.997 21.239 -4.510 1.00 55.88 73 ASP A N 1
ATOM 559 C CA . ASP A 1 73 ? 11.805 20.113 -4.968 1.00 55.88 73 ASP A CA 1
ATOM 560 C C . ASP A 1 73 ? 13.142 20.612 -5.543 1.00 55.88 73 ASP A C 1
ATOM 562 O O . ASP A 1 73 ? 13.343 20.682 -6.756 1.00 55.88 73 ASP A O 1
ATOM 566 N N . GLU A 1 74 ? 14.085 20.932 -4.651 1.00 54.62 74 GLU A N 1
ATOM 567 C CA . GLU A 1 74 ? 15.539 20.904 -4.919 1.00 54.62 74 GLU A CA 1
ATOM 568 C C . GLU A 1 74 ? 15.970 19.440 -5.171 1.00 54.62 74 GLU A C 1
ATOM 570 O O . GLU A 1 74 ? 16.706 18.817 -4.404 1.00 54.62 74 GLU A O 1
ATOM 575 N N . GLY A 1 75 ? 15.376 18.820 -6.189 1.00 60.53 75 GLY A N 1
ATOM 576 C CA . GLY A 1 75 ? 15.408 17.383 -6.402 1.00 60.53 75 GLY A CA 1
ATOM 577 C C . GLY A 1 75 ? 16.679 16.908 -7.096 1.00 60.53 75 GLY A C 1
ATOM 578 O O . GLY A 1 75 ? 17.082 17.450 -8.119 1.00 60.53 75 GLY A O 1
ATOM 579 N N . GLU A 1 76 ? 17.242 15.806 -6.600 1.00 68.50 76 GLU A N 1
ATOM 580 C CA . GLU A 1 76 ? 18.448 15.138 -7.125 1.00 68.50 76 GLU A CA 1
ATOM 581 C C . GLU A 1 76 ? 18.315 14.661 -8.593 1.00 68.50 76 GLU A C 1
ATOM 583 O O . GLU A 1 76 ? 19.319 14.448 -9.269 1.00 68.50 76 GLU A O 1
ATOM 588 N N . TYR A 1 77 ? 17.085 14.529 -9.113 1.00 72.06 77 TYR A N 1
ATOM 589 C CA . TYR A 1 77 ? 16.790 14.007 -10.456 1.00 72.06 77 TYR A CA 1
ATOM 590 C C . TYR A 1 77 ? 15.786 14.880 -11.226 1.00 72.06 77 TYR A C 1
ATOM 592 O O . TYR A 1 77 ? 14.863 15.460 -10.642 1.00 72.06 77 TYR A O 1
ATOM 600 N N . SER A 1 78 ? 15.932 14.914 -12.558 1.00 83.25 78 SER A N 1
ATOM 601 C CA . SER A 1 78 ? 15.041 15.636 -13.477 1.00 83.25 78 SER A CA 1
ATOM 602 C C . SER A 1 78 ? 13.623 15.048 -13.511 1.00 83.25 78 SER A C 1
ATOM 604 O O . SER A 1 78 ? 13.403 13.875 -13.196 1.00 83.25 78 SER A O 1
ATOM 606 N N . MET A 1 79 ? 12.644 15.843 -13.959 1.00 81.50 79 MET A N 1
ATOM 607 C CA . MET A 1 79 ? 11.246 15.398 -14.075 1.00 81.50 79 MET A CA 1
ATOM 608 C C . MET A 1 79 ? 11.071 14.202 -15.022 1.00 81.50 79 MET A C 1
ATOM 610 O O . MET A 1 79 ? 10.230 13.335 -14.788 1.00 81.50 79 MET A O 1
ATOM 614 N N . THR A 1 80 ? 11.897 14.118 -16.068 1.00 84.31 80 THR A N 1
ATOM 615 C CA . THR A 1 80 ? 11.908 12.987 -17.005 1.00 84.31 80 THR A CA 1
ATOM 616 C C . THR A 1 80 ? 12.250 11.675 -16.306 1.00 84.31 80 THR A C 1
ATOM 618 O O . THR A 1 80 ? 11.535 10.691 -16.471 1.00 84.31 80 THR A O 1
ATOM 621 N N . VAL A 1 81 ? 13.284 11.683 -15.462 1.00 86.12 81 VAL A N 1
ATOM 622 C CA . VAL A 1 81 ? 13.710 10.517 -14.678 1.00 86.12 81 VAL A CA 1
ATOM 623 C C . VAL A 1 81 ? 12.645 10.144 -13.648 1.00 86.12 81 VAL A C 1
ATOM 625 O O . VAL A 1 81 ? 12.274 8.978 -13.532 1.00 86.12 81 VAL A O 1
ATOM 628 N N . LYS A 1 82 ? 12.084 11.133 -12.943 1.00 84.00 82 LYS A N 1
ATOM 629 C CA . LYS A 1 82 ? 10.996 10.919 -11.972 1.00 84.00 82 LYS A CA 1
ATOM 630 C C . LYS A 1 82 ? 9.764 10.285 -12.618 1.00 84.00 82 LYS A C 1
ATOM 632 O O . LYS A 1 82 ? 9.210 9.333 -12.074 1.00 84.00 82 LYS A O 1
ATOM 637 N N . SER A 1 83 ? 9.372 10.773 -13.793 1.00 87.06 83 SER A N 1
ATOM 638 C CA . SER A 1 83 ? 8.238 10.241 -14.558 1.00 87.06 83 SER A CA 1
ATOM 639 C C . SER A 1 83 ? 8.494 8.812 -15.037 1.00 87.06 83 SER A C 1
ATOM 641 O O . SER A 1 83 ? 7.609 7.966 -14.947 1.00 87.06 83 SER A O 1
ATOM 643 N N . GLN A 1 84 ? 9.718 8.521 -15.481 1.00 89.56 84 GLN A N 1
ATOM 644 C CA . GLN A 1 84 ? 10.116 7.190 -15.930 1.00 89.56 84 GLN A CA 1
ATOM 645 C C . GLN A 1 84 ? 10.093 6.165 -14.788 1.00 89.56 84 GLN A C 1
ATOM 647 O O . GLN A 1 84 ? 9.515 5.089 -14.922 1.00 89.56 84 GLN A O 1
ATOM 652 N N . VAL A 1 85 ? 10.661 6.506 -13.630 1.00 88.81 85 VAL A N 1
ATOM 653 C CA . VAL A 1 85 ? 10.633 5.625 -12.452 1.00 88.81 85 VAL A CA 1
ATOM 654 C C . VAL A 1 85 ? 9.205 5.451 -11.923 1.00 88.81 85 VAL A C 1
ATOM 656 O O . VAL A 1 85 ? 8.822 4.348 -11.531 1.00 88.81 85 VAL A O 1
ATOM 659 N N . ALA A 1 86 ? 8.381 6.503 -11.965 1.00 89.31 86 ALA A N 1
ATOM 660 C CA . ALA A 1 86 ? 6.960 6.405 -11.644 1.00 89.31 86 ALA A CA 1
ATOM 661 C C . ALA A 1 86 ? 6.229 5.421 -12.572 1.00 89.31 86 ALA A C 1
ATOM 663 O O . ALA A 1 86 ? 5.403 4.637 -12.106 1.00 89.31 86 ALA A O 1
ATOM 664 N N . GLU A 1 87 ? 6.554 5.411 -13.865 1.00 90.81 87 GLU A N 1
ATOM 665 C CA . GLU A 1 87 ? 6.004 4.448 -14.817 1.00 90.81 87 GLU A CA 1
ATOM 666 C C . GLU A 1 87 ? 6.424 3.010 -14.485 1.00 90.81 87 GLU A C 1
ATOM 668 O O . GLU A 1 87 ? 5.575 2.117 -14.466 1.00 90.81 87 GLU A O 1
ATOM 673 N N . TYR A 1 88 ? 7.692 2.781 -14.130 1.00 92.56 88 TYR A N 1
ATOM 674 C CA . TYR A 1 88 ? 8.147 1.463 -13.677 1.00 92.56 88 TYR A CA 1
ATOM 675 C C . TYR A 1 88 ? 7.391 0.989 -12.434 1.00 92.56 88 TYR A C 1
ATOM 677 O O . TYR A 1 88 ? 6.960 -0.164 -12.380 1.00 92.56 88 TYR A O 1
ATOM 685 N N . LEU A 1 89 ? 7.161 1.878 -11.463 1.00 90.69 89 LEU A N 1
ATOM 686 C CA . LEU A 1 89 ? 6.369 1.554 -10.278 1.00 90.69 89 LEU A CA 1
ATOM 687 C C . LEU A 1 89 ? 4.918 1.208 -10.644 1.00 90.69 89 LEU A C 1
ATOM 689 O O . LEU A 1 89 ? 4.371 0.244 -10.107 1.00 90.69 89 LEU A O 1
ATOM 693 N N . ARG A 1 90 ? 4.292 1.950 -11.569 1.00 92.50 90 ARG A N 1
ATOM 694 C CA . ARG A 1 90 ? 2.935 1.640 -12.053 1.00 92.50 90 ARG A CA 1
ATOM 695 C C . ARG A 1 90 ? 2.874 0.248 -12.667 1.00 92.50 90 ARG A C 1
ATOM 697 O O . ARG A 1 90 ? 2.047 -0.556 -12.248 1.00 92.50 90 ARG A O 1
ATOM 704 N N . GLN A 1 91 ? 3.797 -0.057 -13.578 1.00 93.44 91 GLN A N 1
ATOM 705 C CA . GLN A 1 91 ? 3.882 -1.372 -14.215 1.00 93.44 91 GLN A CA 1
ATOM 706 C C . GLN A 1 91 ? 4.106 -2.488 -13.185 1.00 93.44 91 GLN A C 1
ATOM 708 O O . GLN A 1 91 ? 3.507 -3.559 -13.292 1.00 93.44 91 GLN A O 1
ATOM 713 N N . PHE A 1 92 ? 4.918 -2.246 -12.154 1.00 91.94 92 PHE A N 1
ATOM 714 C CA . PHE A 1 92 ? 5.120 -3.212 -11.076 1.00 91.94 92 PHE A CA 1
ATOM 715 C C . PHE A 1 92 ? 3.820 -3.473 -10.304 1.00 91.94 92 PHE A C 1
ATOM 717 O O . PHE A 1 92 ? 3.453 -4.625 -10.084 1.00 91.94 92 PHE A O 1
ATOM 724 N N . ILE A 1 93 ? 3.088 -2.416 -9.934 1.00 91.94 93 ILE A N 1
ATOM 725 C CA . ILE A 1 93 ? 1.823 -2.518 -9.191 1.00 91.94 93 ILE A CA 1
ATOM 726 C C . ILE A 1 93 ? 0.749 -3.251 -10.007 1.00 91.94 93 ILE A C 1
ATOM 728 O O . ILE A 1 93 ? 0.019 -4.074 -9.458 1.00 91.94 93 ILE A O 1
ATOM 732 N N . GLU A 1 94 ? 0.658 -2.995 -11.311 1.00 92.75 94 GLU A N 1
ATOM 733 C CA . GLU A 1 94 ? -0.314 -3.650 -12.196 1.00 92.75 94 GLU A CA 1
ATOM 73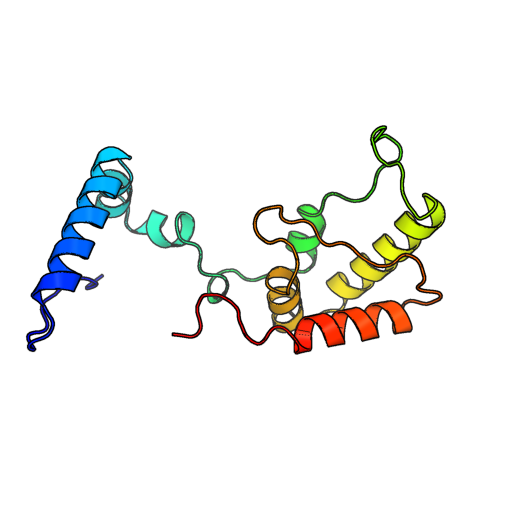4 C C . GLU A 1 94 ? -0.073 -5.158 -12.335 1.00 92.75 94 GLU A C 1
ATOM 736 O O . GLU A 1 94 ? -1.030 -5.932 -12.391 1.00 92.75 94 GLU A O 1
ATOM 741 N N . ASN A 1 95 ? 1.194 -5.580 -12.353 1.00 90.50 95 ASN A N 1
ATOM 742 C CA . ASN A 1 95 ? 1.582 -6.977 -12.559 1.00 90.50 95 ASN A CA 1
ATOM 743 C C . ASN A 1 95 ? 1.801 -7.760 -11.252 1.00 90.50 95 ASN A C 1
ATOM 745 O O . ASN A 1 95 ? 1.936 -8.987 -11.272 1.00 90.50 95 ASN A O 1
ATOM 749 N N . ALA A 1 96 ? 1.851 -7.081 -10.106 1.00 88.25 96 ALA A N 1
ATOM 750 C CA . ALA A 1 96 ? 2.117 -7.711 -8.822 1.00 88.25 96 ALA A CA 1
ATOM 751 C C . ALA A 1 96 ? 0.926 -8.538 -8.309 1.00 88.25 96 ALA A C 1
ATOM 753 O O . ALA A 1 96 ? -0.243 -8.162 -8.398 1.00 88.25 96 ALA A O 1
ATOM 754 N N . SER A 1 97 ? 1.234 -9.669 -7.667 1.00 86.88 97 SER A N 1
ATOM 755 C CA . SER A 1 97 ? 0.218 -10.452 -6.952 1.00 86.88 97 SER A CA 1
ATOM 756 C C . SER A 1 97 ? -0.359 -9.665 -5.760 1.00 86.88 97 SER A C 1
ATOM 758 O O . SER A 1 97 ? 0.362 -8.877 -5.143 1.00 86.88 97 SER A O 1
ATOM 760 N N . PRO A 1 98 ? -1.603 -9.935 -5.314 1.00 82.44 98 PRO A N 1
ATOM 761 C CA . PRO A 1 98 ? -2.185 -9.270 -4.141 1.00 82.44 98 PRO A CA 1
ATOM 762 C C . PRO A 1 98 ? -1.357 -9.424 -2.856 1.00 82.44 98 PRO A C 1
ATOM 764 O O . PRO A 1 98 ? -1.411 -8.587 -1.958 1.00 82.44 98 PRO A O 1
ATOM 767 N N . THR A 1 99 ? -0.585 -10.506 -2.727 1.00 82.75 99 THR A N 1
ATOM 768 C CA . THR A 1 99 ? 0.341 -10.687 -1.600 1.00 82.75 99 THR A CA 1
ATOM 769 C C . THR A 1 99 ? 1.537 -9.752 -1.713 1.00 82.75 99 THR A C 1
ATOM 771 O O . THR A 1 99 ? 1.860 -9.093 -0.730 1.00 82.75 99 THR A O 1
ATOM 774 N N . ARG A 1 100 ? 2.128 -9.624 -2.905 1.00 83.12 100 ARG A N 1
ATOM 775 C CA . ARG A 1 100 ? 3.244 -8.699 -3.151 1.00 83.12 100 ARG A CA 1
ATOM 776 C C . ARG A 1 100 ? 2.817 -7.243 -3.021 1.00 83.12 100 ARG A C 1
ATOM 778 O O . ARG A 1 100 ? 3.513 -6.480 -2.369 1.00 83.12 100 ARG A O 1
ATOM 785 N N . LEU A 1 101 ? 1.635 -6.885 -3.523 1.00 83.94 101 LEU A N 1
ATOM 786 C CA . LEU A 1 101 ? 1.054 -5.554 -3.329 1.00 83.94 101 LEU A CA 1
ATOM 787 C C . LEU A 1 101 ? 0.876 -5.211 -1.850 1.00 83.94 101 LEU A C 1
ATOM 789 O O . LEU A 1 101 ? 1.251 -4.126 -1.421 1.00 83.94 101 LEU A O 1
ATOM 793 N N . ARG A 1 102 ? 0.361 -6.147 -1.044 1.00 80.88 102 ARG A N 1
ATOM 794 C CA . ARG A 1 102 ? 0.253 -5.936 0.407 1.00 80.88 102 ARG A CA 1
ATOM 795 C C . ARG A 1 102 ? 1.615 -5.729 1.046 1.00 80.88 102 ARG A C 1
ATOM 797 O O . ARG A 1 102 ? 1.756 -4.818 1.850 1.00 80.88 102 ARG A O 1
ATOM 804 N N . GLN A 1 103 ? 2.596 -6.547 0.675 1.00 81.75 103 GLN A N 1
ATOM 805 C CA . GLN A 1 103 ? 3.945 -6.402 1.200 1.00 81.75 103 GLN A CA 1
ATOM 806 C C . GLN A 1 103 ? 4.556 -5.056 0.805 1.00 81.75 103 GLN A C 1
ATOM 808 O O . GLN A 1 103 ? 5.112 -4.405 1.679 1.00 81.75 103 GLN A O 1
ATOM 813 N N . LEU A 1 104 ? 4.363 -4.599 -0.437 1.00 81.81 104 LEU A N 1
ATOM 814 C CA . LEU A 1 104 ? 4.810 -3.288 -0.922 1.00 81.81 104 LEU A CA 1
ATOM 815 C C . LEU A 1 104 ? 4.176 -2.125 -0.137 1.00 81.81 104 LEU A C 1
ATOM 817 O O . LEU A 1 104 ? 4.851 -1.172 0.235 1.00 81.81 104 LEU A O 1
ATOM 821 N N . LEU A 1 105 ? 2.880 -2.208 0.170 1.00 77.69 105 LEU A N 1
ATOM 822 C CA . LEU A 1 105 ? 2.190 -1.180 0.960 1.00 77.69 105 LEU A CA 1
ATOM 823 C C . LEU A 1 105 ? 2.595 -1.179 2.442 1.00 77.69 105 LEU A C 1
ATOM 825 O O . LEU A 1 105 ? 2.370 -0.196 3.143 1.00 77.69 105 LEU A O 1
ATOM 829 N N . THR A 1 106 ? 3.19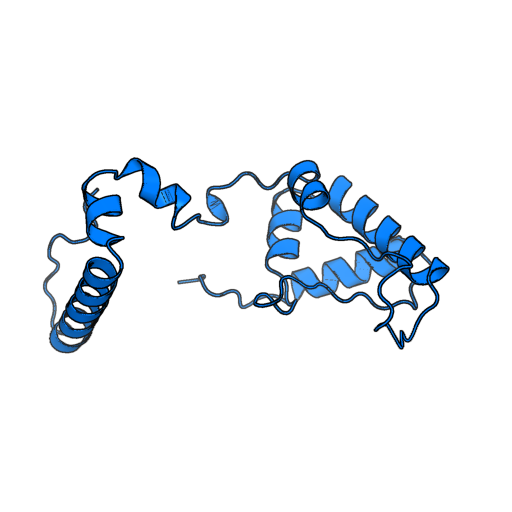1 -2.268 2.928 1.00 74.06 106 THR A N 1
ATOM 830 C CA . THR A 1 106 ? 3.737 -2.369 4.293 1.00 74.06 106 THR A CA 1
ATOM 831 C C . THR A 1 106 ? 5.249 -2.223 4.370 1.00 74.06 106 THR A C 1
ATOM 833 O O . THR A 1 106 ? 5.787 -2.096 5.468 1.00 74.06 106 THR A O 1
ATOM 836 N N . SER A 1 107 ? 5.945 -2.292 3.234 1.00 64.69 107 SER A N 1
ATOM 837 C CA . SER A 1 107 ? 7.399 -2.352 3.174 1.00 64.69 107 SER A CA 1
ATOM 838 C C . SER A 1 107 ? 7.990 -0.976 3.446 1.00 64.69 107 SER A C 1
ATOM 840 O O . SER A 1 107 ? 7.730 -0.058 2.677 1.00 64.69 107 SER A O 1
ATOM 842 N N . GLY A 1 108 ? 8.773 -0.862 4.524 1.00 57.66 108 GLY A N 1
ATOM 843 C CA . GLY A 1 108 ? 9.956 -0.007 4.713 1.00 57.66 108 GLY A CA 1
ATOM 844 C C . GLY A 1 108 ? 9.977 1.461 4.274 1.00 57.66 108 GLY A C 1
ATOM 845 O O . GLY A 1 108 ? 11.040 2.070 4.330 1.00 57.66 108 GLY A O 1
ATOM 846 N N . SER A 1 109 ? 8.876 2.056 3.838 1.00 56.69 109 SER A N 1
ATOM 847 C CA . SER A 1 109 ? 8.783 3.489 3.602 1.00 56.69 109 SER A CA 1
ATOM 848 C C . SER A 1 109 ? 8.384 4.175 4.902 1.00 56.69 109 SER A C 1
ATOM 850 O O . SER A 1 109 ? 7.989 3.516 5.867 1.00 56.69 109 SER A O 1
ATOM 852 N N . SER A 1 110 ? 8.532 5.494 4.980 1.00 55.44 110 SER A N 1
ATOM 853 C CA . SER A 1 110 ? 8.136 6.237 6.171 1.00 55.44 110 SER A CA 1
ATOM 854 C C . SER A 1 110 ? 6.616 6.160 6.326 1.00 55.44 110 SER A C 1
ATOM 856 O O . SER A 1 110 ? 5.884 7.012 5.832 1.00 55.44 110 SER A O 1
ATOM 858 N N . THR A 1 111 ? 6.133 5.079 6.945 1.00 61.31 111 THR A N 1
ATOM 859 C CA . THR A 1 111 ? 4.717 4.684 6.982 1.00 61.31 111 THR A CA 1
ATOM 860 C C . THR A 1 111 ? 3.845 5.757 7.625 1.00 61.31 111 THR A C 1
ATOM 862 O O . THR A 1 111 ? 2.671 5.873 7.292 1.00 61.31 111 THR A O 1
ATOM 865 N N . CYS A 1 112 ? 4.429 6.600 8.482 1.00 62.22 112 CYS A N 1
ATOM 866 C CA . CYS A 1 112 ? 3.777 7.773 9.056 1.00 62.22 112 CYS A CA 1
ATOM 867 C C . CYS A 1 112 ? 3.549 8.924 8.059 1.00 62.22 112 CYS A C 1
ATOM 869 O O . CYS A 1 112 ? 2.647 9.724 8.282 1.00 62.22 112 CYS A O 1
ATOM 871 N N . PHE A 1 113 ? 4.322 9.000 6.972 1.00 67.75 113 PHE A N 1
ATOM 872 C CA . PHE A 1 113 ? 4.180 9.995 5.901 1.00 67.75 113 PHE A CA 1
ATOM 873 C C . PHE A 1 113 ? 3.646 9.405 4.590 1.00 67.75 113 PHE A C 1
ATOM 875 O O . PHE A 1 113 ? 3.530 10.138 3.613 1.00 67.75 113 PHE A O 1
ATOM 882 N N . LEU A 1 114 ? 3.362 8.095 4.536 1.00 72.88 114 LEU A N 1
ATOM 883 C CA . LEU A 1 114 ? 2.852 7.396 3.344 1.00 72.88 114 LEU A CA 1
ATOM 884 C C . LEU A 1 114 ? 3.658 7.698 2.061 1.00 72.88 114 LEU A C 1
ATOM 886 O O . LEU A 1 114 ? 3.113 7.730 0.964 1.00 72.88 114 LEU A O 1
ATOM 890 N N . THR A 1 115 ? 4.967 7.931 2.202 1.00 76.38 115 THR A N 1
ATOM 891 C CA . THR A 1 115 ? 5.843 8.386 1.113 1.00 76.38 115 THR A CA 1
ATOM 892 C C . THR A 1 115 ? 6.867 7.313 0.772 1.00 76.38 115 THR A C 1
ATOM 894 O O . THR A 1 115 ? 7.717 6.988 1.605 1.00 76.38 115 THR A O 1
ATOM 897 N N . LEU A 1 116 ? 6.837 6.813 -0.465 1.00 79.50 116 LEU A N 1
ATOM 898 C CA . LEU A 1 116 ? 7.853 5.919 -1.021 1.00 79.50 116 LEU A CA 1
ATOM 899 C C . LEU A 1 116 ? 8.868 6.732 -1.833 1.00 79.50 116 LEU A C 1
ATOM 901 O O . LEU A 1 116 ? 8.506 7.384 -2.808 1.00 79.50 116 LEU A O 1
ATOM 905 N N . ARG A 1 117 ? 10.144 6.686 -1.440 1.00 79.88 117 ARG A N 1
ATOM 906 C CA . ARG A 1 117 ? 11.241 7.299 -2.199 1.00 79.88 117 ARG A CA 1
ATOM 907 C C . ARG A 1 117 ? 11.910 6.231 -3.050 1.00 79.88 117 ARG A C 1
ATOM 909 O O . ARG A 1 117 ? 12.352 5.223 -2.506 1.00 79.88 117 ARG A O 1
ATOM 916 N N . LEU A 1 118 ? 11.983 6.467 -4.355 1.00 80.62 118 LEU A N 1
ATOM 917 C CA . LEU A 1 118 ? 12.650 5.578 -5.299 1.00 80.62 118 LEU A CA 1
ATOM 918 C C . LEU A 1 118 ? 13.915 6.248 -5.847 1.00 80.62 118 LEU A C 1
ATOM 920 O O . LEU A 1 118 ? 13.876 7.449 -6.132 1.00 80.62 118 LEU A O 1
ATOM 924 N N . PRO A 1 119 ? 15.026 5.510 -5.993 1.00 82.00 119 PRO A N 1
ATOM 925 C CA . PRO A 1 119 ? 16.217 6.034 -6.645 1.00 82.00 119 PRO A CA 1
ATOM 926 C C . PRO A 1 119 ? 15.956 6.391 -8.117 1.00 82.00 119 PRO A C 1
ATOM 928 O O . PRO A 1 119 ? 15.215 5.706 -8.816 1.00 82.00 119 PRO A O 1
ATOM 931 N N . GLY A 1 120 ? 16.593 7.455 -8.610 1.00 79.88 120 GLY A N 1
ATOM 932 C CA . GLY A 1 120 ? 16.463 7.896 -10.006 1.00 79.88 120 GLY A CA 1
ATOM 933 C C . GLY A 1 120 ? 17.459 7.261 -10.983 1.00 79.88 120 GLY A C 1
ATOM 934 O O . GLY A 1 120 ? 17.444 7.588 -12.162 1.00 79.88 120 GLY A O 1
ATOM 935 N N . HIS A 1 121 ? 18.344 6.373 -10.528 1.00 82.75 121 HIS A N 1
ATOM 936 C CA . HIS A 1 121 ? 19.410 5.804 -11.365 1.00 82.75 121 HIS A CA 1
ATOM 937 C C . HIS A 1 121 ? 18.991 4.543 -12.144 1.00 82.75 121 HIS A C 1
ATOM 939 O O . HIS A 1 121 ? 19.843 3.882 -12.733 1.00 82.75 121 HIS A O 1
ATOM 945 N N . HIS A 1 122 ? 17.704 4.181 -12.141 1.00 81.19 122 HIS A N 1
ATOM 946 C CA . HIS A 1 122 ? 17.223 2.985 -12.835 1.00 81.19 122 HIS A CA 1
ATOM 947 C C . HIS A 1 122 ? 17.170 3.193 -14.346 1.00 81.19 122 HIS A C 1
ATOM 949 O O . HIS A 1 122 ? 16.347 3.950 -14.859 1.00 81.19 122 HIS A O 1
ATOM 955 N N . GLU A 1 123 ? 17.988 2.437 -15.072 1.00 81.94 123 GLU A N 1
ATOM 956 C CA . GLU A 1 123 ? 18.012 2.469 -16.538 1.00 81.94 123 GLU A CA 1
ATOM 957 C C . GLU A 1 123 ? 16.916 1.594 -17.167 1.00 81.94 123 GLU A C 1
ATOM 959 O O . GLU A 1 123 ? 16.559 1.773 -18.331 1.00 81.94 123 GLU A O 1
ATOM 964 N N . SER A 1 124 ? 16.348 0.650 -16.407 1.00 89.56 124 SER A N 1
ATOM 965 C CA . SER A 1 124 ? 15.334 -0.282 -16.905 1.00 89.56 124 SER A CA 1
ATOM 966 C C . SER A 1 124 ? 14.293 -0.657 -15.852 1.00 89.56 124 SER A C 1
ATOM 968 O O . SER A 1 124 ? 14.562 -0.647 -14.649 1.00 89.56 124 SER A O 1
ATOM 970 N N . TYR A 1 125 ? 13.118 -1.079 -16.329 1.00 89.25 125 TYR A N 1
ATOM 971 C CA . TYR A 1 125 ? 12.070 -1.656 -15.486 1.00 89.25 125 TYR A CA 1
ATOM 972 C C . TYR A 1 125 ? 12.579 -2.841 -14.656 1.00 89.25 125 TYR A C 1
ATOM 974 O O . TYR A 1 125 ? 12.245 -2.950 -13.481 1.00 89.25 125 TYR A O 1
ATOM 982 N N . LEU A 1 126 ? 13.401 -3.718 -15.246 1.00 90.44 126 LEU A N 1
ATOM 983 C CA . LEU A 1 126 ? 13.888 -4.925 -14.573 1.00 90.44 126 LEU A CA 1
ATOM 984 C C . LEU A 1 126 ? 14.781 -4.600 -13.372 1.00 90.44 126 LEU A C 1
ATOM 986 O O . LEU A 1 126 ? 14.660 -5.259 -12.343 1.00 90.44 126 LEU A O 1
ATOM 990 N N . ASP A 1 127 ? 15.637 -3.584 -13.491 1.00 89.62 127 ASP A N 1
ATOM 991 C CA . ASP A 1 127 ? 16.479 -3.121 -12.384 1.00 89.62 127 ASP A CA 1
ATOM 992 C C . ASP A 1 127 ? 15.624 -2.533 -11.250 1.00 89.62 127 ASP A C 1
ATOM 994 O O . ASP A 1 127 ? 15.732 -2.953 -10.097 1.00 89.62 127 ASP A O 1
ATOM 998 N N . CYS A 1 128 ? 14.678 -1.653 -11.594 1.00 87.44 128 CYS A N 1
ATOM 999 C CA . CYS A 1 128 ? 13.743 -1.073 -10.629 1.00 87.44 128 CYS A CA 1
ATOM 1000 C C . CYS A 1 128 ? 12.908 -2.154 -9.915 1.00 87.44 128 CYS A C 1
ATOM 1002 O O . CYS A 1 128 ? 12.818 -2.173 -8.687 1.00 87.44 128 CYS A O 1
ATOM 1004 N N . ALA A 1 129 ? 12.347 -3.106 -10.667 1.00 89.50 129 ALA A N 1
ATOM 1005 C CA . ALA A 1 129 ? 11.551 -4.203 -10.127 1.00 89.50 129 ALA A CA 1
ATOM 1006 C C . ALA A 1 129 ? 12.375 -5.126 -9.218 1.00 89.50 129 ALA A C 1
ATOM 1008 O O . ALA A 1 129 ? 11.898 -5.529 -8.158 1.00 89.50 129 ALA A O 1
ATOM 1009 N N . ALA A 1 130 ? 13.620 -5.440 -9.591 1.00 89.38 130 ALA A N 1
ATOM 1010 C CA . ALA A 1 130 ? 14.505 -6.257 -8.767 1.00 89.38 130 ALA A CA 1
ATOM 1011 C C . ALA A 1 130 ? 14.821 -5.579 -7.426 1.00 89.38 130 ALA A C 1
ATOM 1013 O O . ALA A 1 130 ? 14.797 -6.241 -6.386 1.00 89.38 130 ALA A O 1
ATOM 1014 N N . GLN A 1 131 ? 15.066 -4.266 -7.427 1.00 86.25 131 GLN A N 1
ATOM 1015 C CA . GLN A 1 131 ? 15.282 -3.517 -6.191 1.00 86.25 131 GLN A CA 1
ATOM 1016 C C . GLN A 1 131 ? 14.016 -3.441 -5.331 1.00 86.25 131 GLN A C 1
ATOM 1018 O O . GLN A 1 131 ? 14.090 -3.681 -4.126 1.00 86.25 131 GLN A O 1
ATOM 1023 N N . LEU A 1 132 ? 12.844 -3.206 -5.932 1.00 87.38 132 LEU A N 1
ATOM 1024 C CA . LEU A 1 132 ? 11.561 -3.253 -5.220 1.00 87.38 132 LEU A CA 1
ATOM 1025 C C . LEU A 1 132 ? 11.335 -4.613 -4.546 1.00 87.38 132 LEU A C 1
ATOM 1027 O O . LEU A 1 132 ? 10.938 -4.668 -3.383 1.00 87.38 132 LEU A O 1
ATOM 1031 N N . GLU A 1 133 ? 11.641 -5.712 -5.234 1.00 87.62 133 GLU A N 1
ATOM 1032 C CA . GLU A 1 133 ? 11.529 -7.061 -4.671 1.00 87.62 133 GLU A CA 1
ATOM 1033 C C . GLU A 1 133 ? 12.501 -7.297 -3.508 1.00 87.62 133 GLU A C 1
ATOM 1035 O O . GLU A 1 133 ? 12.123 -7.909 -2.506 1.00 87.62 133 GLU A O 1
ATOM 1040 N N . GLN A 1 134 ? 13.728 -6.775 -3.588 1.00 84.56 134 GLN A N 1
ATOM 1041 C CA . GLN A 1 134 ? 14.687 -6.828 -2.479 1.00 84.56 134 GLN A CA 1
ATOM 1042 C C . GLN A 1 134 ? 14.206 -6.010 -1.273 1.00 84.56 134 GLN A C 1
ATOM 1044 O O . GLN A 1 134 ? 14.289 -6.476 -0.133 1.00 84.56 134 GLN A O 1
ATOM 1049 N N . CYS A 1 135 ? 13.645 -4.822 -1.503 1.00 81.31 135 CYS A N 1
ATOM 1050 C CA . CYS A 1 135 ? 13.044 -4.003 -0.453 1.00 81.31 135 CYS A CA 1
ATOM 1051 C C . CYS A 1 135 ? 11.859 -4.721 0.203 1.00 81.31 135 CYS A C 1
ATOM 1053 O O . CYS A 1 135 ? 11.748 -4.754 1.424 1.00 81.31 135 CYS A O 1
ATOM 1055 N N . ILE A 1 136 ? 10.989 -5.355 -0.581 1.00 83.50 136 ILE A N 1
ATOM 1056 C CA . ILE A 1 136 ? 9.876 -6.147 -0.051 1.00 83.50 136 ILE A CA 1
ATOM 1057 C C . ILE A 1 136 ? 10.395 -7.323 0.789 1.00 83.50 136 ILE A C 1
ATOM 1059 O O . ILE A 1 136 ? 9.899 -7.559 1.890 1.00 83.50 136 ILE A O 1
ATOM 1063 N N . ALA A 1 137 ? 11.401 -8.045 0.293 1.00 80.81 137 ALA A N 1
ATOM 1064 C CA . ALA A 1 137 ? 11.944 -9.234 0.947 1.00 80.81 137 ALA A CA 1
ATOM 1065 C C . ALA A 1 137 ? 12.668 -8.937 2.270 1.00 80.81 137 ALA A C 1
ATOM 1067 O O . ALA A 1 137 ? 12.710 -9.796 3.145 1.00 80.81 137 ALA A O 1
ATOM 1068 N N . THR A 1 138 ? 13.222 -7.734 2.427 1.00 74.31 138 THR A N 1
ATOM 1069 C CA . THR A 1 138 ? 13.964 -7.321 3.632 1.00 74.31 138 THR A CA 1
ATOM 1070 C C . THR A 1 138 ? 13.069 -6.785 4.751 1.00 74.31 138 THR A C 1
ATOM 1072 O O . THR A 1 138 ? 13.540 -6.562 5.866 1.00 74.31 138 THR A O 1
ATOM 1075 N N . ASN A 1 139 ? 11.766 -6.626 4.507 1.00 64.88 139 ASN A N 1
ATOM 1076 C CA . ASN A 1 139 ? 10.810 -6.199 5.524 1.00 64.88 139 ASN A CA 1
ATOM 1077 C C . ASN A 1 139 ? 10.272 -7.392 6.333 1.00 64.88 139 ASN A C 1
ATOM 1079 O O . ASN A 1 139 ? 9.121 -7.796 6.182 1.00 64.88 139 ASN A O 1
ATOM 1083 N N . GLU A 1 140 ? 11.104 -7.947 7.222 1.00 53.16 140 GLU A N 1
ATOM 1084 C CA . GLU A 1 140 ? 10.688 -8.986 8.186 1.00 53.16 140 GLU A CA 1
ATOM 1085 C C . GLU A 1 140 ? 9.918 -8.430 9.400 1.00 53.16 140 GLU A C 1
ATOM 1087 O O . GLU A 1 140 ? 9.247 -9.183 10.104 1.00 53.16 140 GLU A O 1
ATOM 1092 N N . THR A 1 141 ? 9.960 -7.119 9.662 1.00 54.31 141 THR A N 1
ATOM 1093 C CA . THR A 1 141 ? 9.417 -6.539 10.903 1.00 54.31 141 THR A CA 1
ATOM 1094 C C . THR A 1 141 ? 8.357 -5.470 10.644 1.00 54.31 141 THR A C 1
ATOM 1096 O O . THR A 1 141 ? 8.611 -4.272 10.762 1.00 54.31 141 THR A O 1
ATOM 1099 N N . GLY A 1 142 ? 7.137 -5.899 10.322 1.00 45.94 142 GLY A N 1
ATOM 1100 C CA . GLY A 1 142 ? 5.939 -5.068 10.468 1.00 45.94 142 GLY A CA 1
ATOM 1101 C C . GLY A 1 142 ? 5.338 -5.221 11.870 1.00 45.94 142 GLY A C 1
ATOM 1102 O O . GLY A 1 142 ? 5.335 -6.318 12.433 1.00 45.94 142 GLY A O 1
ATOM 1103 N N . PHE A 1 143 ? 4.799 -4.146 12.453 1.00 42.09 143 PHE A N 1
ATOM 1104 C CA . PHE A 1 143 ? 3.982 -4.254 13.667 1.00 42.09 143 PHE A CA 1
ATOM 1105 C C . PHE A 1 143 ? 2.774 -5.170 13.391 1.00 42.09 143 PHE A C 1
ATOM 1107 O O . PHE A 1 143 ? 1.898 -4.806 12.610 1.00 42.09 143 PHE A O 1
ATOM 1114 N N . GLY A 1 144 ? 2.715 -6.346 14.030 1.00 41.44 144 GLY A N 1
ATOM 1115 C CA . GLY A 1 144 ? 1.553 -7.246 13.943 1.00 41.44 144 GLY A CA 1
ATOM 1116 C C . GLY A 1 144 ? 1.826 -8.740 13.744 1.00 41.44 144 GLY A C 1
ATOM 1117 O O . GLY A 1 144 ? 0.863 -9.488 13.611 1.00 41.44 144 GLY A O 1
ATOM 1118 N N . LEU A 1 145 ? 3.082 -9.201 13.749 1.00 36.25 145 LEU A N 1
ATOM 1119 C CA . LEU A 1 145 ? 3.418 -10.634 13.842 1.00 36.25 145 LEU A CA 1
ATOM 1120 C C . LEU A 1 145 ? 3.440 -11.122 15.309 1.00 36.25 145 LEU A C 1
ATOM 1122 O O . LEU A 1 145 ? 4.440 -11.671 15.768 1.00 36.25 145 LEU A O 1
ATOM 1126 N N . ILE A 1 146 ? 2.355 -10.884 16.056 1.00 33.22 146 ILE A N 1
ATOM 1127 C CA . ILE A 1 146 ? 2.093 -11.489 17.379 1.00 33.22 146 ILE A CA 1
ATOM 1128 C C . ILE A 1 146 ? 0.658 -12.008 17.406 1.00 33.22 146 ILE A C 1
ATOM 1130 O O . ILE A 1 146 ? -0.249 -11.218 17.051 1.00 33.22 146 ILE A O 1
#

Sequence (146 aa):
MAFLQNSADGGKGRTMRQIKQIRKGLKETEVFQLLTGRADVVPMMFPRLSATACSAKTALDHIEWPLELSSDDEGEYSMTVKSQVAEYLRQFIENASPTRLRQLLTSGSSTCFLTLRLPGHHESYLDCAAQLEQCIATNETGFGLI

Radius of gyration: 21.13 Å; chains: 1; bounding box: 43×41×55 Å

pLDDT: mean 75.88, std 15.92, range [33.22, 93.44]

Organism: NCBI:txid159716

Secondary structure (DSSP, 8-state):
--SS-----S-HHHHHHHHHHHHHHHHHTSHHHHHHH-GGGHHHHS--TTTS---HHHHHHTPPPP-TT-TT---SS-HHHHHHHHHHHHHHHHHS-HHHHHHHHHSSSBTTTTB----S---SHHHHHHHHHHHHHT----TT--